Protein AF-A0AAN4HKE3-F1 (afdb_monomer_lite)

Sequence (184 aa):
MLFWMIWMIVWGIVLCLSIAYACTDNDYLLDGMEYFIMVLSVGAIVLGILPYQSASLENEREMVIAGKLDVNKENVNFKHYQSNVYVSTKDNDYMYEFKSDSSAIIKWEKIDRKKEGSNKVNEPSMKNEEKVREMVANKLNLQKDEVVVTKDKENLYTAITSSGKYVVETEENSISIKAMVKQG

Foldseek 3Di:
DVLVVVLVVLVVVLVVLVVVLVPDPDVVVNVVSVVVSVVSVVVSVVSPPVVVLVVVQQVLLLVVVCVVVVHDSVQWDWDDDQQWIWIDHPPWIKIFGHDHSHSHTPDMDTDDPPPDDDDPPPDPPPVLQLLLLVVVCVVVVHDSVQWDWDAPDVQWIWIQGPVAIWIFGADDVGSDTPDIDGDD

Radius of gyration: 23.96 Å; chains: 1; bounding box: 50×38×74 Å

Structure (mmCIF, N/CA/C/O backbone):
data_AF-A0AAN4HKE3-F1
#
_entry.id   AF-A0AAN4HKE3-F1
#
loop_
_atom_site.group_PDB
_atom_site.id
_atom_site.type_symbol
_atom_site.label_atom_id
_atom_site.label_alt_id
_atom_site.label_comp_id
_atom_site.label_asym_id
_atom_site.label_entity_id
_atom_site.label_seq_id
_atom_site.pdbx_PDB_ins_code
_atom_site.Cartn_x
_atom_site.Cartn_y
_atom_site.Cartn_z
_atom_site.occupancy
_atom_site.B_iso_or_equiv
_atom_site.auth_seq_id
_atom_site.auth_comp_id
_atom_site.auth_asym_id
_atom_site.auth_atom_id
_atom_site.pdbx_PDB_model_num
ATOM 1 N N . MET A 1 1 ? 2.516 12.728 -6.680 1.00 65.12 1 MET A N 1
ATOM 2 C CA . MET A 1 1 ? 2.863 13.447 -7.933 1.00 65.12 1 MET A CA 1
ATOM 3 C C . MET A 1 1 ? 4.307 13.231 -8.375 1.00 65.12 1 MET A C 1
ATOM 5 O O . MET A 1 1 ? 4.495 12.859 -9.522 1.00 65.12 1 MET A O 1
ATOM 9 N N . LEU A 1 2 ? 5.309 13.425 -7.506 1.00 74.94 2 LEU A N 1
ATOM 10 C CA . LEU A 1 2 ? 6.732 13.335 -7.878 1.00 74.94 2 LEU A CA 1
ATOM 11 C C . LEU A 1 2 ? 7.112 11.998 -8.546 1.00 74.94 2 LEU A C 1
ATOM 13 O O . LEU A 1 2 ? 7.762 12.002 -9.584 1.00 74.94 2 LEU A O 1
ATOM 17 N N . PHE A 1 3 ? 6.635 10.876 -7.997 1.00 76.19 3 PHE A N 1
ATOM 18 C CA . PHE A 1 3 ? 6.853 9.543 -8.568 1.00 76.19 3 PHE A CA 1
ATOM 19 C C . PHE A 1 3 ? 6.365 9.436 -10.023 1.00 76.19 3 PHE A C 1
ATOM 21 O O . PHE A 1 3 ? 7.138 9.093 -10.909 1.00 76.19 3 PHE A O 1
ATOM 28 N N . TRP A 1 4 ? 5.109 9.815 -10.281 1.00 76.56 4 TRP A N 1
ATOM 29 C CA . TRP A 1 4 ? 4.508 9.782 -11.619 1.00 76.56 4 TRP A CA 1
ATOM 30 C C . TRP A 1 4 ? 5.228 10.690 -12.620 1.00 76.56 4 TRP A C 1
ATOM 32 O O . TRP A 1 4 ? 5.354 10.347 -13.790 1.00 76.56 4 TRP A O 1
ATOM 42 N N . MET A 1 5 ? 5.746 11.829 -12.163 1.00 80.12 5 MET A N 1
ATOM 43 C CA . MET A 1 5 ? 6.532 12.730 -13.003 1.00 80.12 5 MET A CA 1
ATOM 44 C C . MET A 1 5 ? 7.880 12.108 -13.397 1.00 80.12 5 MET A C 1
ATOM 46 O O . MET A 1 5 ? 8.235 12.116 -14.572 1.00 80.12 5 MET A O 1
ATOM 50 N N . ILE A 1 6 ? 8.602 11.518 -12.438 1.00 80.56 6 ILE A N 1
ATOM 51 C CA . ILE A 1 6 ? 9.870 10.811 -12.690 1.00 80.56 6 ILE A CA 1
ATOM 52 C C . ILE A 1 6 ? 9.638 9.609 -13.613 1.00 80.56 6 ILE A C 1
ATOM 54 O O . ILE A 1 6 ? 10.390 9.396 -14.559 1.00 80.56 6 ILE A O 1
ATOM 58 N N . TRP A 1 7 ? 8.557 8.867 -13.387 1.00 81.00 7 TRP A N 1
ATOM 59 C CA . TRP A 1 7 ? 8.147 7.734 -14.207 1.00 81.00 7 TRP A CA 1
ATOM 60 C C . TRP A 1 7 ? 7.939 8.104 -15.681 1.00 81.00 7 TRP A C 1
ATOM 62 O O . TRP A 1 7 ? 8.475 7.447 -16.573 1.00 81.00 7 TRP A O 1
ATOM 72 N N . MET A 1 8 ? 7.214 9.194 -15.946 1.00 83.12 8 MET A N 1
ATOM 73 C CA . MET A 1 8 ? 6.985 9.689 -17.308 1.00 83.12 8 MET A CA 1
ATOM 74 C C . MET A 1 8 ? 8.288 10.125 -17.993 1.00 83.12 8 MET A C 1
ATOM 76 O O . MET A 1 8 ? 8.457 9.891 -19.187 1.00 83.12 8 MET A O 1
ATOM 80 N N . ILE A 1 9 ? 9.230 10.709 -17.243 1.00 85.56 9 ILE A N 1
ATOM 81 C CA . ILE A 1 9 ? 10.558 11.077 -17.758 1.00 85.56 9 ILE A CA 1
ATOM 82 C C . ILE A 1 9 ? 11.342 9.828 -18.183 1.00 85.56 9 ILE A C 1
ATOM 84 O O . ILE A 1 9 ? 11.921 9.816 -19.267 1.00 85.56 9 ILE A O 1
ATOM 88 N N . VAL A 1 10 ? 11.325 8.764 -17.373 1.00 84.31 10 VAL A N 1
ATOM 89 C CA . VAL A 1 10 ? 11.997 7.493 -17.699 1.00 84.31 10 VAL A CA 1
ATOM 90 C C . VAL A 1 10 ? 11.434 6.888 -18.987 1.00 84.31 10 VAL A C 1
ATOM 92 O O . VAL A 1 10 ? 12.207 6.541 -19.879 1.00 84.31 10 VAL A O 1
ATOM 95 N N . TRP A 1 11 ? 10.107 6.837 -19.145 1.00 83.56 11 TRP A N 1
ATOM 96 C CA . TRP A 1 11 ? 9.488 6.362 -20.391 1.00 83.56 11 TRP A CA 1
ATOM 97 C C . TRP A 1 11 ? 9.798 7.251 -21.595 1.00 83.56 11 TRP A C 1
ATOM 99 O O . TRP A 1 11 ? 10.004 6.736 -22.693 1.00 83.56 11 TRP A O 1
ATOM 109 N N . GLY A 1 12 ? 9.898 8.568 -21.397 1.00 85.56 12 GLY A N 1
ATOM 110 C CA . GLY A 1 12 ? 10.343 9.495 -22.436 1.00 85.56 12 GLY A CA 1
ATOM 111 C C . GLY A 1 12 ? 11.759 9.184 -22.933 1.00 85.56 12 GLY A C 1
ATOM 112 O O . GLY A 1 12 ? 11.997 9.171 -24.138 1.00 85.56 12 GLY A O 1
ATOM 113 N N . ILE A 1 13 ? 12.685 8.858 -22.026 1.00 84.94 13 ILE A N 1
ATOM 114 C CA . ILE A 1 13 ? 14.060 8.470 -22.376 1.00 84.94 13 ILE A CA 1
ATOM 115 C C . ILE A 1 13 ? 14.074 7.145 -23.149 1.00 84.94 13 ILE A C 1
ATOM 117 O O . ILE A 1 13 ? 14.724 7.060 -24.189 1.00 84.94 13 ILE A O 1
ATOM 121 N N . VAL A 1 14 ? 13.330 6.134 -22.685 1.00 84.00 14 VAL A N 1
ATOM 122 C CA . VAL A 1 14 ? 13.214 4.833 -23.372 1.00 84.00 14 VAL A CA 1
ATOM 123 C C . VAL A 1 14 ? 12.679 5.011 -24.795 1.00 84.00 14 VAL A C 1
ATOM 125 O O . VAL A 1 14 ? 13.218 4.424 -25.734 1.00 84.00 14 VAL A O 1
ATOM 128 N N . LEU A 1 15 ? 11.668 5.862 -24.979 1.00 83.50 15 LEU A N 1
ATOM 129 C CA . LEU A 1 15 ? 11.083 6.143 -26.288 1.00 83.50 15 LEU A CA 1
ATOM 130 C C . LEU A 1 15 ? 12.077 6.857 -27.216 1.00 83.50 15 LEU A C 1
ATOM 132 O O . LEU A 1 15 ? 12.233 6.448 -28.365 1.00 83.50 15 LEU A O 1
ATOM 136 N N . CYS A 1 16 ? 12.811 7.856 -26.718 1.00 82.50 16 CYS A N 1
ATOM 137 C CA . CYS A 1 16 ? 13.858 8.533 -27.490 1.00 82.50 16 CYS A CA 1
ATOM 138 C C . CYS A 1 16 ? 14.980 7.575 -27.919 1.00 82.50 16 CYS A C 1
ATOM 140 O O . CYS A 1 16 ? 15.408 7.615 -29.072 1.00 82.50 16 CYS A O 1
ATOM 142 N N . LEU A 1 17 ? 15.431 6.694 -27.022 1.00 81.81 17 LEU A N 1
ATOM 143 C CA . LEU A 1 17 ? 16.447 5.682 -27.330 1.00 81.81 17 LEU A CA 1
ATOM 144 C C . LEU A 1 17 ? 15.943 4.652 -28.347 1.00 81.81 17 LEU A C 1
ATOM 146 O O . LEU A 1 17 ? 16.698 4.249 -29.226 1.00 81.81 17 LEU A O 1
ATOM 150 N N . SER A 1 18 ? 14.666 4.275 -28.270 1.00 79.81 18 SER A N 1
ATOM 151 C CA . SER A 1 18 ? 14.046 3.336 -29.215 1.00 79.81 18 SER A CA 1
ATOM 152 C C . SER A 1 18 ? 13.919 3.934 -30.619 1.00 79.81 18 SER A C 1
ATOM 154 O O . SER A 1 18 ? 14.192 3.255 -31.604 1.00 79.81 18 SER A O 1
ATOM 156 N N . ILE A 1 19 ? 13.562 5.220 -30.725 1.00 81.69 19 ILE A N 1
ATOM 157 C CA . ILE A 1 19 ? 13.544 5.940 -32.009 1.00 81.69 19 ILE A CA 1
ATOM 158 C C . ILE A 1 19 ? 14.963 6.078 -32.564 1.00 81.69 19 ILE A C 1
ATOM 160 O O . ILE A 1 19 ? 15.177 5.853 -33.751 1.00 81.69 19 ILE A O 1
ATOM 164 N N . ALA A 1 20 ? 15.940 6.417 -31.717 1.00 78.00 20 ALA A N 1
ATOM 165 C CA . ALA A 1 20 ? 17.336 6.501 -32.132 1.00 78.00 20 ALA A CA 1
ATOM 166 C C . ALA A 1 20 ? 17.842 5.152 -32.668 1.00 78.00 20 ALA A C 1
ATOM 168 O O . ALA A 1 20 ? 18.446 5.120 -33.736 1.00 78.00 20 ALA A O 1
ATOM 169 N N . TYR A 1 21 ? 17.529 4.045 -31.987 1.00 75.88 21 TYR A N 1
ATOM 170 C CA . TYR A 1 21 ? 17.816 2.688 -32.459 1.00 75.88 21 TYR A CA 1
ATOM 171 C C . TYR A 1 21 ? 17.185 2.414 -33.833 1.00 75.88 21 TYR A C 1
ATOM 173 O O . TYR A 1 21 ? 17.887 2.005 -34.749 1.00 75.88 21 TYR A O 1
ATOM 181 N N . ALA A 1 22 ? 15.896 2.725 -34.015 1.00 75.81 22 ALA A N 1
ATOM 182 C CA . ALA A 1 22 ? 15.185 2.495 -35.277 1.00 75.81 22 ALA A CA 1
ATOM 183 C C . ALA A 1 22 ? 15.702 3.336 -36.463 1.00 75.81 22 ALA A C 1
ATOM 185 O O . ALA A 1 22 ? 15.492 2.960 -37.612 1.00 75.81 22 ALA A O 1
ATOM 186 N N . CYS A 1 23 ? 16.351 4.474 -36.198 1.00 77.94 23 CYS A N 1
ATOM 187 C CA . CYS A 1 23 ? 16.884 5.381 -37.219 1.00 77.94 23 CYS A CA 1
ATOM 188 C C . CYS A 1 23 ? 18.382 5.181 -37.517 1.00 77.94 23 CYS A C 1
ATOM 190 O O . CYS A 1 23 ? 18.935 5.931 -38.322 1.00 77.94 23 CYS A O 1
ATOM 192 N N . THR A 1 24 ? 19.064 4.244 -36.849 1.00 76.12 24 THR A N 1
ATOM 193 C CA . THR A 1 24 ? 20.513 4.046 -37.005 1.00 76.12 24 THR A CA 1
ATOM 194 C C . THR A 1 24 ? 20.794 2.852 -37.922 1.00 76.12 24 THR A C 1
ATOM 196 O O . THR A 1 24 ? 20.437 1.737 -37.579 1.00 76.12 24 THR A O 1
ATOM 199 N N . ASP A 1 25 ? 21.499 3.062 -39.039 1.00 66.44 25 ASP A N 1
ATOM 200 C CA . ASP A 1 25 ? 21.921 2.006 -39.995 1.00 66.44 25 ASP A CA 1
ATOM 201 C C . ASP A 1 25 ? 23.305 1.396 -39.659 1.00 66.44 25 ASP A C 1
ATOM 203 O O . ASP A 1 25 ? 24.024 0.909 -40.529 1.00 66.44 25 ASP A O 1
ATOM 207 N N . ASN A 1 26 ? 23.756 1.503 -38.406 1.00 64.38 26 ASN A N 1
ATOM 208 C CA . ASN A 1 26 ? 25.145 1.223 -38.030 1.00 64.38 26 ASN A CA 1
ATOM 209 C C . ASN A 1 26 ? 25.240 -0.006 -37.114 1.00 64.38 26 ASN A C 1
ATOM 211 O O . ASN A 1 26 ? 25.111 0.111 -35.892 1.00 64.38 26 ASN A O 1
ATOM 215 N N . ASP A 1 27 ? 25.501 -1.170 -37.713 1.00 64.62 27 ASP A N 1
ATOM 216 C CA . ASP A 1 27 ? 25.433 -2.503 -37.085 1.00 64.62 27 ASP A CA 1
ATOM 217 C C . ASP A 1 27 ? 26.217 -2.636 -35.763 1.00 64.62 27 ASP A C 1
ATOM 219 O O . ASP A 1 27 ? 25.785 -3.329 -34.845 1.00 64.62 27 ASP A O 1
ATOM 223 N N . TYR A 1 28 ? 27.337 -1.922 -35.602 1.00 59.09 28 TYR A N 1
ATOM 224 C CA . TYR A 1 28 ? 28.165 -1.986 -34.386 1.00 59.09 28 TYR A CA 1
ATOM 225 C C . TYR A 1 28 ? 27.544 -1.318 -33.147 1.00 59.09 28 TYR A C 1
ATOM 227 O O . TYR A 1 28 ? 27.924 -1.647 -32.024 1.00 59.09 28 TYR A O 1
ATOM 235 N N . LEU A 1 29 ? 26.626 -0.362 -33.324 1.00 60.28 29 LEU A N 1
ATOM 236 C CA . LEU A 1 29 ? 25.923 0.303 -32.216 1.00 60.28 29 LEU A CA 1
ATOM 237 C C . LEU A 1 29 ? 24.616 -0.413 -31.847 1.00 60.28 29 LEU A C 1
ATOM 239 O O . LEU A 1 29 ? 24.167 -0.300 -30.703 1.00 60.28 29 LEU A O 1
ATOM 243 N N . LEU A 1 30 ? 24.030 -1.165 -32.785 1.00 62.19 30 LEU A N 1
ATOM 244 C CA . LEU A 1 30 ? 22.763 -1.872 -32.589 1.00 62.19 30 LEU A CA 1
ATOM 245 C C . LEU A 1 30 ? 22.862 -2.968 -31.523 1.00 62.19 30 LEU A C 1
ATOM 247 O O . LEU A 1 30 ? 21.997 -3.042 -30.649 1.00 62.19 30 LEU A O 1
ATOM 251 N N . ASP A 1 31 ? 23.941 -3.752 -31.545 1.00 65.38 31 ASP A N 1
ATOM 252 C CA . ASP A 1 31 ? 24.061 -4.961 -30.720 1.00 65.38 31 ASP A CA 1
ATOM 253 C C . ASP A 1 31 ? 24.097 -4.661 -29.211 1.00 65.38 31 ASP A C 1
ATOM 255 O O . ASP A 1 31 ? 23.660 -5.472 -28.407 1.00 65.38 31 ASP A O 1
ATOM 259 N N . GLY A 1 32 ? 24.585 -3.487 -28.793 1.00 68.00 32 GLY A N 1
ATOM 260 C CA . GLY A 1 32 ? 24.610 -3.081 -27.380 1.00 68.00 32 GLY A CA 1
ATOM 261 C C . GLY A 1 32 ? 23.385 -2.275 -26.937 1.00 68.00 32 GLY A C 1
ATOM 262 O O . GLY A 1 32 ? 22.956 -2.366 -25.782 1.00 68.00 32 GLY A O 1
ATOM 263 N N . MET A 1 33 ? 22.810 -1.479 -27.844 1.00 72.56 33 MET A N 1
ATOM 264 C CA . MET A 1 33 ? 21.667 -0.616 -27.537 1.00 72.56 33 MET A CA 1
ATOM 265 C C . MET A 1 33 ? 20.373 -1.402 -27.329 1.00 72.56 33 MET A C 1
ATOM 267 O O . MET A 1 33 ? 19.576 -1.014 -26.476 1.00 72.56 33 MET A O 1
ATOM 271 N N . GLU A 1 34 ? 20.173 -2.511 -28.042 1.00 73.38 34 GLU A N 1
ATOM 272 C CA . GLU A 1 34 ? 18.970 -3.339 -27.904 1.00 73.38 34 GLU A CA 1
ATOM 273 C C . GLU A 1 34 ? 18.834 -3.919 -26.487 1.00 73.38 34 GLU A C 1
ATOM 275 O O . GLU A 1 34 ? 17.807 -3.730 -25.828 1.00 73.38 34 GLU A O 1
ATOM 280 N N . TYR A 1 35 ? 19.899 -4.535 -25.960 1.00 73.31 35 TYR A N 1
ATOM 281 C CA . TYR A 1 35 ? 19.905 -5.053 -24.588 1.00 73.31 35 TYR A CA 1
ATOM 282 C C . TYR A 1 35 ? 19.747 -3.938 -23.552 1.00 73.31 35 TYR A C 1
ATOM 284 O O . TYR A 1 35 ? 19.063 -4.123 -22.545 1.00 73.31 35 TYR A O 1
ATOM 292 N N . PHE A 1 36 ? 20.331 -2.763 -23.795 1.00 79.44 36 PHE A N 1
ATOM 293 C CA . PHE A 1 36 ? 20.196 -1.620 -22.895 1.00 79.44 36 PHE A CA 1
ATOM 294 C C . PHE A 1 36 ? 18.750 -1.102 -22.828 1.00 79.44 36 PHE A C 1
ATOM 296 O O . PHE A 1 36 ? 18.220 -0.896 -21.734 1.00 79.44 36 PHE A O 1
ATOM 303 N N . ILE A 1 37 ? 18.079 -0.954 -23.975 1.00 80.19 37 ILE A N 1
ATOM 304 C CA . ILE A 1 37 ? 16.666 -0.551 -24.051 1.00 80.19 37 ILE A CA 1
ATOM 305 C C . ILE A 1 37 ? 15.770 -1.607 -23.395 1.00 80.19 37 ILE A C 1
ATOM 307 O O . ILE A 1 37 ? 14.857 -1.258 -22.642 1.00 80.19 37 ILE A O 1
ATOM 311 N N . MET A 1 38 ? 16.049 -2.893 -23.620 1.00 78.19 38 MET A N 1
ATOM 312 C CA . MET A 1 38 ? 15.309 -3.999 -23.012 1.00 78.19 38 MET A CA 1
ATOM 313 C C . MET A 1 38 ? 15.410 -3.976 -21.480 1.00 78.19 38 MET A C 1
ATOM 315 O O . MET A 1 38 ? 14.387 -4.010 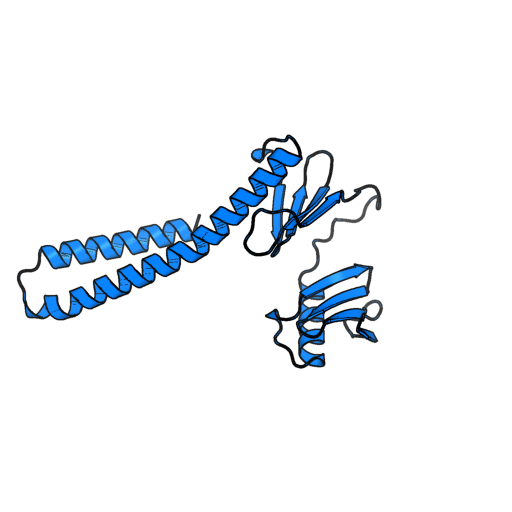-20.795 1.00 78.19 38 MET A O 1
ATOM 319 N N . VAL A 1 39 ? 16.623 -3.848 -20.932 1.00 82.12 39 VAL A N 1
ATOM 320 C CA . VAL A 1 39 ? 16.856 -3.780 -19.480 1.00 82.12 39 VAL A CA 1
ATOM 321 C C . VAL A 1 39 ? 16.189 -2.547 -18.869 1.00 82.12 39 VAL A C 1
ATOM 323 O O . VAL A 1 39 ? 15.533 -2.663 -17.832 1.00 82.12 39 VAL A O 1
ATOM 326 N N . LEU A 1 40 ? 16.288 -1.383 -19.517 1.00 82.00 40 LEU A N 1
ATOM 327 C CA . LEU A 1 40 ? 15.605 -0.168 -19.065 1.00 82.00 40 LEU A CA 1
ATOM 328 C C . LEU A 1 40 ? 14.081 -0.317 -19.075 1.00 82.00 40 LEU A C 1
ATOM 330 O O . LEU A 1 40 ? 13.421 0.149 -18.150 1.00 82.00 40 LEU A O 1
ATOM 334 N N . SER A 1 41 ? 13.524 -0.988 -20.082 1.00 80.56 41 SER A N 1
ATOM 335 C CA . SER A 1 41 ? 12.080 -1.202 -20.201 1.00 80.56 41 SER A CA 1
ATOM 336 C C . SER A 1 41 ? 11.556 -2.128 -19.104 1.00 80.56 41 SER A C 1
ATOM 338 O O . SER A 1 41 ? 10.576 -1.802 -18.439 1.00 80.56 41 SER A O 1
ATOM 340 N N . VAL A 1 42 ? 12.233 -3.253 -18.853 1.00 81.44 42 VAL A N 1
ATOM 341 C CA . VAL A 1 42 ? 11.871 -4.181 -17.767 1.00 81.44 42 VAL A CA 1
ATOM 342 C C . VAL A 1 42 ? 12.030 -3.507 -16.403 1.00 81.44 42 VAL A C 1
ATOM 344 O O . VAL A 1 42 ? 11.131 -3.588 -15.565 1.00 81.44 42 VAL A O 1
ATOM 347 N N . GLY A 1 43 ? 13.145 -2.802 -16.193 1.00 78.62 43 GLY A N 1
ATOM 348 C CA . GLY A 1 43 ? 13.419 -2.067 -14.961 1.00 78.62 43 GLY A CA 1
ATOM 349 C C . GLY A 1 43 ? 12.384 -0.980 -14.691 1.00 78.62 43 GLY A C 1
ATOM 350 O O . GLY A 1 43 ? 11.898 -0.882 -13.566 1.00 78.62 43 GLY A O 1
ATOM 351 N N . ALA A 1 44 ? 11.986 -0.227 -15.723 1.00 77.94 44 ALA A N 1
ATOM 352 C CA . ALA A 1 44 ? 10.855 0.679 -15.638 1.00 77.94 44 ALA A CA 1
ATOM 353 C C . ALA A 1 44 ? 9.629 -0.122 -15.198 1.00 77.94 44 ALA A C 1
ATOM 355 O O . ALA A 1 44 ? 9.206 0.049 -14.065 1.00 77.94 44 ALA A O 1
ATOM 356 N N . ILE A 1 45 ? 9.110 -1.058 -15.997 1.00 78.56 45 ILE A N 1
ATOM 357 C CA . ILE A 1 45 ? 7.875 -1.814 -15.700 1.00 78.56 45 ILE A CA 1
ATOM 358 C C . ILE A 1 45 ? 7.784 -2.272 -14.230 1.00 78.56 45 ILE A C 1
ATOM 360 O O . ILE A 1 45 ? 6.784 -1.986 -13.570 1.00 78.56 45 ILE A O 1
ATOM 364 N N . VAL A 1 46 ? 8.835 -2.890 -13.682 1.00 75.62 46 VAL A N 1
ATOM 365 C CA . VAL A 1 46 ? 8.872 -3.338 -12.276 1.00 75.62 46 VAL A CA 1
ATOM 366 C C . VAL A 1 46 ? 8.747 -2.172 -11.287 1.00 75.62 46 VAL A C 1
ATOM 368 O O . VAL A 1 46 ? 7.943 -2.238 -10.354 1.00 75.62 46 VAL A O 1
ATOM 371 N N . LEU A 1 47 ? 9.499 -1.090 -11.503 1.00 74.69 47 LEU A N 1
ATOM 372 C CA . LEU A 1 47 ? 9.445 0.117 -10.675 1.00 74.69 47 LEU A CA 1
ATOM 373 C C . LEU A 1 47 ? 8.089 0.829 -10.742 1.00 74.69 47 LEU A C 1
ATOM 375 O O . LEU A 1 47 ? 7.755 1.555 -9.812 1.00 74.69 47 LEU A O 1
ATOM 379 N N . GLY A 1 48 ? 7.308 0.635 -11.805 1.00 69.88 48 GLY A N 1
ATOM 380 C CA . GLY A 1 48 ? 5.963 1.199 -11.942 1.00 69.88 48 GLY A CA 1
ATOM 381 C C . GLY A 1 48 ? 4.885 0.364 -11.272 1.00 69.88 48 GLY A C 1
ATOM 382 O O . GLY A 1 48 ? 3.994 0.915 -10.629 1.00 69.88 48 GLY A O 1
ATOM 383 N N . ILE A 1 49 ? 4.965 -0.962 -11.409 1.00 73.12 49 ILE A N 1
ATOM 384 C CA . ILE A 1 49 ? 3.922 -1.883 -10.938 1.00 73.12 49 ILE A CA 1
ATOM 385 C C . ILE A 1 49 ? 3.793 -1.848 -9.413 1.00 73.12 49 ILE A C 1
ATOM 387 O O . ILE A 1 49 ? 2.677 -1.754 -8.908 1.00 73.12 49 ILE A O 1
ATOM 391 N N . LEU A 1 50 ? 4.906 -1.887 -8.676 1.00 68.50 50 LEU A N 1
ATOM 392 C CA . LEU A 1 50 ? 4.889 -1.940 -7.208 1.00 68.50 50 LEU A CA 1
ATOM 393 C C . LEU A 1 50 ? 4.195 -0.721 -6.555 1.00 68.50 50 LEU A C 1
ATOM 395 O O . LEU A 1 50 ? 3.234 -0.914 -5.809 1.00 68.50 50 LEU A O 1
ATOM 399 N N . PRO A 1 51 ? 4.594 0.533 -6.844 1.00 71.75 51 PRO A N 1
ATOM 400 C CA . PRO A 1 51 ? 3.932 1.712 -6.284 1.00 71.75 51 PRO A CA 1
ATOM 401 C C . PRO A 1 51 ? 2.532 1.949 -6.864 1.00 71.75 51 PRO A C 1
ATOM 403 O O . PRO A 1 51 ? 1.695 2.566 -6.207 1.00 71.75 51 PRO A O 1
ATOM 406 N N . TYR A 1 52 ? 2.244 1.462 -8.077 1.00 74.44 52 TYR A N 1
ATOM 407 C CA . TYR A 1 52 ? 0.881 1.485 -8.607 1.00 74.44 52 TYR A CA 1
ATOM 408 C C . TYR A 1 52 ? -0.049 0.578 -7.799 1.00 74.44 52 TYR A C 1
ATOM 410 O O . TYR A 1 52 ? -1.135 1.010 -7.417 1.00 74.44 52 TYR A O 1
ATOM 418 N N . GLN A 1 53 ? 0.384 -0.647 -7.490 1.00 73.12 53 GLN A N 1
ATOM 419 C CA . GLN A 1 53 ? -0.395 -1.581 -6.675 1.00 73.12 53 GLN A CA 1
ATOM 420 C C . GLN A 1 53 ? -0.660 -1.021 -5.274 1.00 73.12 53 GLN A C 1
ATOM 422 O O . GLN A 1 53 ? -1.797 -1.082 -4.807 1.00 73.12 53 GLN A O 1
ATOM 427 N N . SER A 1 54 ? 0.340 -0.404 -4.634 1.00 75.00 54 SER A N 1
ATOM 428 C CA . SER A 1 54 ? 0.154 0.209 -3.312 1.00 75.00 54 SER A CA 1
ATOM 429 C C . SER A 1 54 ? -0.810 1.400 -3.352 1.00 75.00 54 SER A C 1
ATOM 431 O O . SER A 1 54 ? -1.728 1.470 -2.540 1.00 75.00 54 SER A O 1
ATOM 433 N N . ALA A 1 55 ? -0.662 2.304 -4.327 1.00 78.88 55 ALA A N 1
ATOM 434 C CA . ALA A 1 55 ? -1.543 3.465 -4.481 1.00 78.88 55 ALA A CA 1
ATOM 435 C C . ALA A 1 55 ? -2.983 3.067 -4.850 1.00 78.88 55 ALA A C 1
ATOM 437 O O . ALA A 1 55 ? -3.942 3.685 -4.385 1.00 78.88 55 ALA A O 1
ATOM 438 N N . SER A 1 56 ? -3.147 2.023 -5.670 1.00 83.06 56 SER A N 1
ATOM 439 C CA . SER A 1 56 ? -4.461 1.464 -5.996 1.00 83.06 56 SER A CA 1
ATOM 440 C C . SER A 1 56 ? -5.146 0.931 -4.741 1.00 83.06 56 SER A C 1
ATOM 442 O O . SER A 1 56 ? -6.310 1.242 -4.498 1.00 83.06 56 SER A O 1
ATOM 444 N N . LEU A 1 57 ? -4.409 0.194 -3.906 1.00 84.69 57 LEU A N 1
ATOM 445 C CA . LEU A 1 57 ? -4.937 -0.371 -2.671 1.00 84.69 57 LEU A CA 1
ATOM 446 C C . LEU A 1 57 ? -5.325 0.708 -1.649 1.00 84.69 57 LEU A C 1
ATOM 448 O O . LEU A 1 57 ? -6.388 0.613 -1.036 1.00 84.69 57 LEU A O 1
ATOM 452 N N . GLU A 1 58 ? -4.500 1.743 -1.471 1.00 87.69 58 GLU A N 1
ATOM 453 C CA . GLU A 1 58 ? -4.835 2.892 -0.616 1.00 87.69 58 GLU A CA 1
ATOM 454 C C . GLU A 1 58 ? -6.139 3.551 -1.075 1.00 87.69 58 GLU A C 1
ATOM 456 O O . GLU A 1 58 ? -7.052 3.752 -0.273 1.00 87.69 58 GLU A O 1
ATOM 461 N N . ASN A 1 59 ? -6.275 3.802 -2.379 1.00 87.06 59 ASN A N 1
ATOM 462 C CA . ASN A 1 59 ? -7.478 4.396 -2.951 1.00 87.06 59 ASN A CA 1
ATOM 463 C C . ASN A 1 59 ? -8.723 3.510 -2.764 1.00 87.06 59 ASN A C 1
ATOM 465 O O . ASN A 1 59 ? -9.793 4.016 -2.420 1.00 87.06 59 ASN A O 1
ATOM 469 N N . GLU A 1 60 ? -8.599 2.193 -2.950 1.00 87.62 60 GLU A N 1
ATOM 470 C CA . GLU A 1 60 ? -9.684 1.240 -2.686 1.00 87.62 60 GLU A CA 1
ATOM 471 C C . GLU A 1 60 ? -10.126 1.270 -1.220 1.00 87.62 60 GLU A C 1
ATOM 473 O O . GLU A 1 60 ? -11.324 1.334 -0.938 1.00 87.62 60 GLU A O 1
ATOM 478 N N . ARG A 1 61 ? -9.178 1.276 -0.276 1.00 88.12 61 ARG A N 1
ATOM 479 C CA . ARG A 1 61 ? -9.474 1.358 1.163 1.00 88.12 61 ARG A CA 1
ATOM 480 C C . ARG A 1 61 ? -10.216 2.644 1.514 1.00 88.12 61 ARG A C 1
ATOM 482 O O . ARG A 1 61 ? -11.204 2.595 2.245 1.00 88.12 61 ARG A O 1
ATOM 489 N N . GLU A 1 62 ? -9.794 3.779 0.962 1.00 90.62 62 GLU A N 1
ATOM 490 C CA . GLU A 1 62 ? -10.472 5.066 1.157 1.00 90.62 62 GLU A CA 1
ATOM 491 C C . GLU A 1 62 ? -11.911 5.046 0.626 1.00 90.62 62 GLU A C 1
ATOM 493 O O . GLU A 1 62 ? -12.817 5.537 1.301 1.00 90.62 62 GLU A O 1
ATOM 498 N N . MET A 1 63 ? -12.147 4.437 -0.543 1.00 87.81 63 MET A N 1
ATOM 499 C CA . MET A 1 63 ? -13.499 4.278 -1.093 1.00 87.81 63 MET A CA 1
ATOM 500 C C . MET A 1 63 ? -14.385 3.397 -0.208 1.00 87.81 63 MET A C 1
ATOM 502 O O . MET A 1 63 ? -15.536 3.749 0.044 1.00 87.81 63 MET A O 1
ATOM 506 N N . VAL A 1 64 ? -13.858 2.277 0.298 1.00 88.50 64 VAL A N 1
ATOM 507 C CA . VAL A 1 64 ? -14.597 1.383 1.205 1.00 88.50 64 VAL A CA 1
ATOM 508 C C . VAL A 1 64 ? -14.996 2.114 2.489 1.00 88.50 64 VAL A C 1
ATOM 510 O O . VAL A 1 64 ? -16.125 1.970 2.960 1.00 88.50 64 VAL A O 1
ATOM 513 N N . ILE A 1 65 ? -14.100 2.927 3.050 1.00 88.12 65 ILE A N 1
ATOM 514 C CA . ILE A 1 65 ? -14.379 3.721 4.253 1.00 88.12 65 ILE A CA 1
ATOM 515 C C . ILE A 1 65 ? -15.433 4.788 3.969 1.00 88.12 65 ILE A C 1
ATOM 517 O O . ILE A 1 65 ? -16.402 4.889 4.719 1.00 88.12 65 ILE A O 1
ATOM 521 N N . ALA A 1 66 ? -15.257 5.568 2.900 1.00 87.25 66 ALA A N 1
ATOM 522 C CA . ALA A 1 66 ? -16.194 6.617 2.511 1.00 87.25 66 ALA A CA 1
ATOM 523 C C . ALA A 1 66 ? -17.600 6.047 2.270 1.00 87.25 66 ALA A C 1
ATOM 525 O O . ALA A 1 66 ? -18.575 6.582 2.794 1.00 87.25 66 ALA A O 1
ATOM 526 N N . GLY A 1 67 ? -17.693 4.902 1.584 1.00 85.69 67 GLY A N 1
ATOM 527 C CA . GLY A 1 67 ? -18.950 4.182 1.381 1.00 85.69 67 GLY A CA 1
ATOM 528 C C . GLY A 1 67 ? -19.568 3.670 2.683 1.00 85.69 67 GLY A C 1
ATOM 529 O O . GLY A 1 67 ? -20.780 3.727 2.857 1.00 85.69 67 GLY A O 1
ATOM 530 N N . LYS A 1 68 ? -18.751 3.214 3.639 1.00 85.56 68 LYS A N 1
ATOM 531 C CA . LYS A 1 68 ? -19.235 2.744 4.946 1.00 85.56 68 LYS A CA 1
ATOM 532 C C . LYS A 1 68 ? -19.697 3.875 5.866 1.00 85.56 68 LYS A C 1
ATOM 534 O O . LYS A 1 68 ? -20.563 3.651 6.707 1.00 85.56 68 LYS A O 1
ATOM 539 N N . LEU A 1 69 ? -19.102 5.056 5.737 1.00 84.94 69 LEU A N 1
ATOM 540 C CA . LEU A 1 69 ? -19.469 6.255 6.489 1.00 84.94 69 LEU A CA 1
ATOM 541 C C . LEU A 1 69 ? -20.574 7.077 5.807 1.00 84.94 69 LEU A C 1
ATOM 543 O O . LEU A 1 69 ? -21.053 8.024 6.421 1.00 84.94 69 LEU A O 1
ATOM 547 N N . ASP A 1 70 ? -20.972 6.714 4.583 1.00 86.06 70 ASP A N 1
ATOM 548 C CA . ASP A 1 70 ? -21.920 7.456 3.738 1.00 86.06 70 ASP A CA 1
ATOM 549 C C . ASP A 1 70 ? -21.537 8.939 3.577 1.00 86.06 70 ASP A C 1
ATOM 551 O O . ASP A 1 70 ? -22.333 9.865 3.733 1.00 86.06 70 ASP A O 1
ATOM 555 N N . VAL A 1 71 ? -20.252 9.179 3.312 1.00 83.56 71 VAL A N 1
ATOM 556 C CA . VAL A 1 71 ? -19.683 10.520 3.134 1.00 83.56 71 VAL A CA 1
ATOM 557 C C . VAL A 1 71 ? -18.895 10.596 1.839 1.00 83.56 71 VAL A C 1
ATOM 559 O O . VAL A 1 71 ? -18.306 9.619 1.379 1.00 83.56 71 VAL A O 1
ATOM 562 N N . ASN A 1 72 ? -18.822 11.795 1.260 1.00 83.25 72 ASN A N 1
ATOM 563 C CA . ASN A 1 72 ? -17.917 12.030 0.144 1.00 83.25 72 ASN A CA 1
ATOM 564 C C . ASN A 1 72 ? -16.462 11.924 0.633 1.00 83.25 72 ASN A C 1
ATOM 566 O O . ASN A 1 72 ? -16.075 12.622 1.573 1.00 83.25 72 ASN A O 1
ATOM 570 N N . LYS A 1 73 ? -15.667 11.088 -0.043 1.00 81.69 73 LYS A N 1
ATOM 571 C CA . LYS A 1 73 ? -14.229 10.892 0.177 1.00 81.69 73 LYS A CA 1
ATOM 572 C C . LYS A 1 73 ? -13.461 12.216 0.288 1.00 81.69 73 LYS A C 1
ATOM 574 O O . LYS A 1 73 ? -12.584 12.338 1.132 1.00 81.69 73 LYS A O 1
ATOM 579 N N . GLU A 1 74 ? -13.809 13.223 -0.508 1.00 83.94 74 GLU A N 1
ATOM 580 C CA . GLU A 1 74 ? -13.129 14.529 -0.511 1.00 83.94 74 GLU A CA 1
ATOM 581 C C . GLU A 1 74 ? -13.307 15.316 0.798 1.00 83.94 74 GLU A C 1
ATOM 583 O O . GLU A 1 74 ? -12.499 16.182 1.124 1.00 83.94 74 GLU A O 1
ATOM 588 N N . ASN A 1 75 ? -14.346 15.001 1.576 1.00 79.94 75 ASN A N 1
ATOM 589 C CA . ASN A 1 75 ? -14.634 15.638 2.862 1.00 79.94 75 ASN A CA 1
ATOM 590 C C . ASN A 1 75 ? -13.998 14.905 4.051 1.00 79.94 75 ASN A C 1
ATOM 592 O O . ASN A 1 75 ? -14.286 15.237 5.206 1.00 79.94 75 ASN A O 1
ATOM 596 N N . VAL A 1 76 ? -13.180 13.891 3.780 1.00 81.94 76 VAL A N 1
ATOM 597 C CA . VAL A 1 76 ? -12.600 13.002 4.777 1.00 81.94 76 VAL A CA 1
ATOM 598 C C . VAL A 1 76 ? -11.086 13.061 4.676 1.00 81.94 76 VAL A C 1
ATOM 600 O O . VAL A 1 76 ? -10.512 12.954 3.596 1.00 81.94 76 VAL A O 1
ATOM 603 N N . ASN A 1 77 ? -10.426 13.228 5.818 1.00 87.44 77 ASN A N 1
ATOM 604 C CA . ASN A 1 77 ? -8.973 13.183 5.878 1.00 87.44 77 ASN A CA 1
ATOM 605 C C . ASN A 1 77 ? -8.522 11.757 6.201 1.00 87.44 77 ASN A C 1
ATOM 607 O O . ASN A 1 77 ? -8.801 11.260 7.295 1.00 87.44 77 ASN A O 1
ATOM 611 N N . PHE A 1 78 ? -7.833 11.124 5.255 1.00 85.75 78 PHE A N 1
ATOM 612 C CA . PHE A 1 78 ? -7.286 9.780 5.395 1.00 85.75 78 PHE A CA 1
ATOM 613 C C . PHE A 1 78 ? -5.791 9.848 5.693 1.00 85.75 78 PHE A C 1
ATOM 615 O O . PHE A 1 78 ? -5.029 10.517 4.995 1.00 85.75 78 PHE A O 1
ATOM 622 N N . LYS A 1 79 ? -5.357 9.124 6.723 1.00 85.38 79 LYS A N 1
ATOM 623 C CA . LYS A 1 79 ? -3.941 8.898 7.010 1.00 85.38 79 LYS A CA 1
ATOM 624 C C . LYS A 1 79 ? -3.671 7.404 7.064 1.00 85.38 79 LYS A C 1
ATOM 626 O O . LYS A 1 79 ? -4.154 6.714 7.963 1.00 85.38 79 LYS A O 1
ATOM 631 N N . HIS A 1 80 ? -2.892 6.925 6.101 1.00 80.38 80 HIS A N 1
ATOM 632 C CA . HIS A 1 80 ? -2.488 5.526 6.007 1.00 80.38 80 HIS A CA 1
ATOM 633 C C . HIS A 1 80 ? -1.241 5.288 6.853 1.00 80.38 80 HIS A C 1
ATOM 635 O O . HIS A 1 80 ? -0.229 5.971 6.700 1.00 80.38 80 HIS A O 1
ATOM 641 N N . TYR A 1 81 ? -1.320 4.305 7.742 1.00 78.38 81 TYR A N 1
ATOM 642 C CA . TYR A 1 81 ? -0.200 3.805 8.527 1.00 78.38 81 TYR A CA 1
ATOM 643 C C . TYR A 1 81 ? -0.213 2.280 8.457 1.00 78.38 81 TYR A C 1
ATOM 645 O O . TYR A 1 81 ? -0.980 1.621 9.158 1.00 78.38 81 TYR A O 1
ATOM 653 N N . GLN A 1 82 ? 0.651 1.715 7.611 1.00 80.12 82 GLN A N 1
ATOM 654 C CA . GLN A 1 82 ? 0.723 0.269 7.369 1.00 80.12 82 GLN A CA 1
ATOM 655 C C . GLN A 1 82 ? -0.640 -0.309 6.918 1.00 80.12 82 GLN A C 1
ATOM 657 O O . GLN A 1 82 ? -1.139 0.021 5.843 1.00 80.12 82 GLN A O 1
ATOM 662 N N . SER A 1 83 ? -1.249 -1.185 7.721 1.00 79.06 83 SER A N 1
ATOM 663 C CA . SER A 1 83 ? -2.574 -1.769 7.485 1.00 79.06 83 SER A CA 1
ATOM 664 C C . SER A 1 83 ? -3.727 -0.921 8.029 1.00 79.06 83 SER A C 1
ATOM 666 O O . SER A 1 83 ? -4.888 -1.233 7.759 1.00 79.06 83 SER A O 1
ATOM 668 N N . ASN A 1 84 ? -3.429 0.137 8.783 1.00 82.88 84 ASN A N 1
ATOM 669 C CA . ASN A 1 84 ? -4.422 0.974 9.437 1.00 82.88 84 ASN A CA 1
ATOM 670 C C . ASN A 1 84 ? -4.667 2.256 8.646 1.00 82.88 84 ASN A C 1
ATOM 672 O O . ASN A 1 84 ? -3.742 2.885 8.131 1.00 82.88 84 ASN A O 1
ATOM 676 N N . VAL A 1 85 ? -5.925 2.677 8.608 1.00 85.25 85 VAL A N 1
ATOM 677 C CA . VAL A 1 85 ? -6.343 3.954 8.039 1.00 85.25 85 VAL A CA 1
ATOM 678 C C . VAL A 1 85 ? -7.045 4.747 9.127 1.00 85.25 85 VAL A C 1
ATOM 680 O O . VAL A 1 85 ? -8.091 4.341 9.640 1.00 85.25 85 VAL A O 1
ATOM 683 N N . TYR A 1 86 ? -6.455 5.882 9.486 1.00 86.88 86 TYR A N 1
ATOM 684 C CA . TYR A 1 86 ? -7.062 6.850 10.388 1.00 86.88 86 TYR A CA 1
ATOM 685 C C . TYR A 1 86 ? -7.867 7.838 9.568 1.00 86.88 86 TYR A C 1
ATOM 687 O O . TYR A 1 86 ? -7.404 8.352 8.549 1.00 86.88 86 TYR A O 1
ATOM 695 N N . VAL A 1 87 ? -9.087 8.074 10.016 1.00 88.19 87 VAL A N 1
ATOM 696 C CA . VAL A 1 87 ? -10.119 8.741 9.241 1.00 88.19 87 VAL A CA 1
ATOM 697 C C . VAL A 1 87 ? -10.700 9.832 10.112 1.00 88.19 87 VAL A C 1
ATOM 699 O O . VAL A 1 87 ? -11.360 9.547 11.109 1.00 88.19 87 VAL A O 1
ATOM 702 N N . SER A 1 88 ? -10.469 11.080 9.731 1.00 85.31 88 SER A N 1
ATOM 703 C CA . SER A 1 88 ? -11.048 12.229 10.419 1.00 85.31 88 SER A CA 1
ATOM 704 C C . SER A 1 88 ? -12.150 12.837 9.569 1.00 85.31 88 SER A C 1
ATOM 706 O O . SER A 1 88 ? -11.896 13.339 8.470 1.00 85.31 88 SER A O 1
ATOM 708 N N . THR A 1 89 ? -13.375 12.807 10.089 1.00 83.94 89 THR A N 1
ATOM 709 C CA . THR A 1 89 ? -14.514 13.550 9.543 1.00 83.94 89 THR A CA 1
ATOM 710 C C . THR A 1 89 ? -14.741 14.829 10.354 1.00 83.94 89 THR A C 1
ATOM 712 O O . THR A 1 89 ? 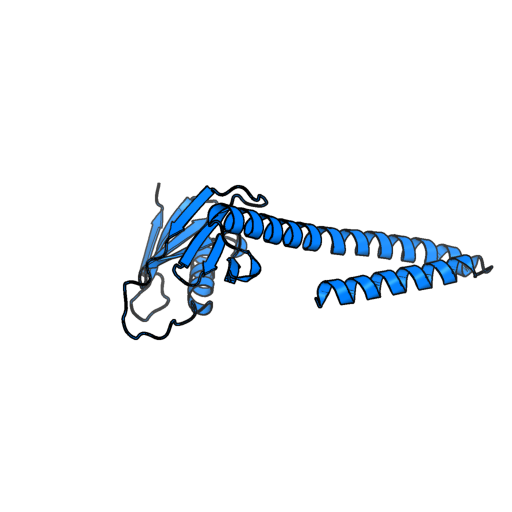-14.049 15.102 11.345 1.00 83.94 89 THR A O 1
ATOM 715 N N . LYS A 1 90 ? -15.715 15.649 9.933 1.00 79.88 90 LYS A N 1
ATOM 716 C CA . LYS A 1 90 ? -16.108 16.855 10.681 1.00 79.88 90 LYS A CA 1
ATOM 717 C C . LYS A 1 90 ? -16.542 16.515 12.108 1.00 79.88 90 LYS A C 1
ATOM 719 O O . LYS A 1 90 ? -16.169 17.219 13.044 1.00 79.88 90 LYS A O 1
ATOM 724 N N . ASP A 1 91 ? -17.260 15.409 12.259 1.00 78.88 91 ASP A N 1
ATOM 725 C CA . ASP A 1 91 ? -17.955 15.079 13.500 1.00 78.88 91 ASP A CA 1
ATOM 726 C C . ASP A 1 91 ? -17.177 14.095 14.371 1.00 78.88 91 ASP A C 1
ATOM 728 O O . ASP A 1 91 ? -17.219 14.188 15.596 1.00 78.88 91 ASP A O 1
ATOM 732 N N . ASN A 1 92 ? -16.466 13.147 13.757 1.00 83.12 92 ASN A N 1
ATOM 733 C CA . ASN A 1 92 ? -15.884 12.010 14.458 1.00 83.12 92 ASN A CA 1
ATOM 734 C C . ASN A 1 92 ? -14.534 11.610 13.856 1.00 83.12 92 ASN A C 1
ATOM 736 O O . ASN A 1 92 ? -14.267 11.836 12.676 1.00 83.12 92 ASN A O 1
ATOM 740 N N . ASP A 1 93 ? -13.717 10.955 14.673 1.00 86.12 93 ASP A N 1
ATOM 741 C CA . ASP A 1 93 ? -12.518 10.262 14.218 1.00 86.12 93 ASP A CA 1
ATOM 742 C C . ASP A 1 93 ? -12.749 8.754 14.279 1.00 86.12 93 ASP A C 1
ATOM 744 O O . ASP A 1 93 ? -13.451 8.251 15.160 1.00 86.12 93 ASP A O 1
ATOM 748 N N . TYR A 1 94 ? -12.151 8.030 13.343 1.00 86.19 94 TYR A N 1
ATOM 749 C CA . TYR A 1 94 ? -12.242 6.582 13.251 1.00 86.19 94 TYR A CA 1
ATOM 750 C C . TYR A 1 94 ? -10.881 5.983 12.918 1.00 86.19 94 TYR A C 1
ATOM 752 O O . TYR A 1 94 ? -10.055 6.604 12.246 1.00 86.19 94 TYR A O 1
ATOM 760 N N . MET A 1 95 ? -10.677 4.744 13.343 1.00 89.31 95 MET A N 1
ATOM 761 C CA . MET A 1 95 ? -9.565 3.908 12.906 1.00 89.31 95 MET A CA 1
ATOM 762 C C . MET A 1 95 ? -10.128 2.661 12.233 1.00 89.31 95 MET A C 1
ATOM 764 O O . MET A 1 95 ? -10.986 1.982 12.799 1.00 89.31 95 MET A O 1
ATOM 768 N N . TYR A 1 96 ? -9.647 2.366 11.028 1.00 86.50 96 TYR A N 1
ATOM 769 C CA . TYR A 1 96 ? -9.986 1.170 10.263 1.00 86.50 96 TYR A CA 1
ATOM 770 C C . TYR A 1 96 ? -8.742 0.309 10.089 1.00 86.50 96 TYR A C 1
ATOM 772 O O . TYR A 1 96 ? -7.744 0.764 9.541 1.00 86.50 96 TYR A O 1
ATOM 780 N N . GLU A 1 97 ? -8.817 -0.937 10.528 1.00 87.50 97 GLU A N 1
ATOM 781 C CA . GLU A 1 97 ? -7.782 -1.946 10.343 1.00 87.50 97 GLU A CA 1
ATOM 782 C C . GLU A 1 97 ? -8.160 -2.828 9.154 1.00 87.50 97 GLU A C 1
ATOM 784 O O . GLU A 1 97 ? -9.249 -3.414 9.123 1.00 87.50 97 GLU A O 1
ATOM 789 N N . PHE A 1 98 ? -7.267 -2.927 8.173 1.00 85.12 98 PHE A N 1
ATOM 790 C CA . PHE A 1 98 ? -7.450 -3.751 6.984 1.00 85.12 98 PHE A CA 1
ATOM 791 C C . PHE A 1 98 ? -6.582 -4.996 7.026 1.00 85.12 98 PHE A C 1
ATOM 793 O O . PHE A 1 98 ? -5.493 -5.008 7.596 1.00 85.12 98 PHE A O 1
ATOM 800 N N . LYS A 1 99 ? -7.027 -6.041 6.330 1.00 85.25 99 LYS A N 1
ATOM 801 C CA . LYS A 1 99 ? -6.159 -7.175 6.028 1.00 85.25 99 LYS A CA 1
ATOM 802 C C . LYS A 1 99 ? -5.011 -6.704 5.134 1.00 85.25 99 LYS A C 1
ATOM 804 O O . LYS A 1 99 ? -5.228 -5.918 4.207 1.00 85.25 99 LYS A O 1
ATOM 809 N N . SER A 1 100 ? -3.796 -7.169 5.430 1.00 78.50 100 SER A N 1
ATOM 810 C CA . SER A 1 100 ? -2.606 -6.873 4.626 1.00 78.50 100 SER A CA 1
ATOM 811 C C . SER A 1 100 ? -2.883 -7.150 3.150 1.00 78.50 100 SER A C 1
ATOM 813 O O . SER A 1 100 ? -3.513 -8.157 2.819 1.00 78.50 100 SER A O 1
ATOM 815 N N . ASP A 1 101 ? -2.486 -6.209 2.295 1.00 79.88 101 ASP A N 1
ATOM 816 C CA . ASP A 1 101 ? -2.653 -6.259 0.835 1.00 79.88 101 ASP A CA 1
ATOM 817 C C . ASP A 1 101 ? -4.103 -6.418 0.342 1.00 79.88 101 ASP A C 1
ATOM 819 O O . ASP A 1 101 ? -4.362 -6.881 -0.765 1.00 79.88 101 ASP A O 1
ATOM 823 N N . SER A 1 102 ? -5.080 -6.037 1.171 1.00 81.88 102 SER A N 1
ATOM 824 C CA . SER A 1 102 ? -6.502 -6.127 0.848 1.00 81.88 102 SER A CA 1
ATOM 825 C C . SER A 1 102 ? -7.280 -4.886 1.293 1.00 81.88 102 SER A C 1
ATOM 827 O O . SER A 1 102 ? -6.900 -4.175 2.228 1.00 81.88 102 SER A O 1
ATOM 829 N N . SER A 1 103 ? -8.399 -4.641 0.614 1.00 84.94 103 SER A N 1
ATOM 830 C CA . SER A 1 103 ? -9.421 -3.654 0.968 1.00 84.94 103 SER A CA 1
ATOM 831 C C . SER A 1 103 ? -10.469 -4.199 1.954 1.00 84.94 103 SER A C 1
ATOM 833 O O . SER A 1 103 ? -11.406 -3.494 2.328 1.00 84.94 103 SER A O 1
ATOM 835 N N . ALA A 1 104 ? -10.301 -5.432 2.445 1.00 82.31 104 ALA A N 1
ATOM 836 C CA . ALA A 1 104 ? -11.163 -6.015 3.469 1.00 82.31 104 ALA A CA 1
ATOM 837 C C . ALA A 1 104 ? -10.867 -5.443 4.868 1.00 82.31 104 ALA A C 1
ATOM 839 O O . ALA A 1 104 ? -9.741 -5.537 5.362 1.00 82.31 104 ALA A O 1
ATOM 840 N N . ILE A 1 105 ? -11.897 -4.901 5.525 1.00 85.81 105 ILE A N 1
ATOM 841 C CA . ILE A 1 105 ? -11.822 -4.394 6.903 1.00 85.81 105 ILE A CA 1
ATOM 842 C C . ILE A 1 105 ? -11.838 -5.576 7.882 1.00 85.81 105 ILE A C 1
ATOM 844 O O . ILE A 1 105 ? -12.784 -6.362 7.886 1.00 85.81 105 ILE A O 1
ATOM 848 N N . ILE A 1 106 ? -10.827 -5.661 8.744 1.00 87.00 106 ILE A N 1
ATOM 849 C CA . ILE A 1 106 ? -10.765 -6.595 9.877 1.00 87.00 106 ILE A CA 1
ATOM 850 C C . ILE A 1 106 ? -11.530 -6.013 11.064 1.00 87.00 106 ILE A C 1
ATOM 852 O O . ILE A 1 106 ? -12.381 -6.677 11.657 1.00 87.00 106 ILE A O 1
ATOM 856 N N . LYS A 1 107 ? -11.241 -4.756 11.403 1.00 83.81 107 LYS A N 1
ATOM 857 C CA . LYS A 1 107 ? -11.805 -4.069 12.564 1.00 83.81 107 LYS A CA 1
ATOM 858 C C . LYS A 1 107 ? -11.976 -2.589 12.254 1.00 83.81 107 LYS A C 1
ATOM 860 O O . LYS A 1 107 ? -11.252 -2.022 11.444 1.00 83.81 107 LYS A O 1
ATOM 865 N N . TRP A 1 108 ? -12.944 -1.952 12.898 1.00 85.56 108 TRP A N 1
ATOM 866 C CA . TRP A 1 108 ? -13.029 -0.499 12.914 1.00 85.56 108 TRP A CA 1
ATOM 867 C C . TRP A 1 108 ? -13.524 -0.017 14.274 1.00 85.56 108 TRP A C 1
ATOM 869 O O . TRP A 1 108 ? -14.293 -0.714 14.939 1.00 85.56 108 TRP A O 1
ATOM 879 N N . GLU A 1 109 ? -13.081 1.164 14.686 1.00 83.94 109 GLU A N 1
ATOM 880 C CA . GLU A 1 109 ? -13.472 1.780 15.951 1.00 83.94 109 GLU A CA 1
ATOM 881 C C . GLU A 1 109 ? -13.624 3.293 15.813 1.00 83.94 109 GLU A C 1
ATOM 883 O O . GLU A 1 109 ? -12.918 3.944 15.041 1.00 83.94 109 GLU A O 1
ATOM 888 N N . LYS A 1 110 ? -14.586 3.844 16.557 1.00 85.44 110 LYS A N 1
ATOM 889 C CA . LYS A 1 110 ? -14.786 5.285 16.688 1.00 85.44 110 LYS A CA 1
ATOM 890 C C . LYS A 1 110 ? -13.901 5.797 17.822 1.00 85.44 110 LYS A C 1
ATOM 892 O O . LYS A 1 110 ? -13.957 5.276 18.933 1.00 85.44 110 LYS A O 1
ATOM 897 N N . ILE A 1 111 ? -13.121 6.829 17.540 1.00 83.38 111 ILE A N 1
ATOM 898 C CA . ILE A 1 111 ? -12.250 7.492 18.503 1.00 83.38 111 ILE A CA 1
ATOM 899 C C . ILE A 1 111 ? -13.047 8.654 19.109 1.00 83.38 111 ILE A C 1
ATOM 901 O O . ILE A 1 111 ? -13.355 9.643 18.439 1.00 83.38 111 ILE A O 1
ATOM 905 N N . ASP A 1 112 ? -13.436 8.528 20.378 1.00 72.00 112 ASP A N 1
ATOM 906 C CA . ASP A 1 112 ? -14.198 9.567 21.069 1.00 72.00 112 ASP A CA 1
ATOM 907 C C . ASP A 1 112 ? -13.298 10.755 21.440 1.00 72.00 112 ASP A C 1
ATOM 909 O O . ASP A 1 112 ? -12.507 10.691 22.380 1.00 72.00 112 ASP A O 1
ATOM 913 N N . ARG A 1 113 ? -13.506 11.903 20.782 1.00 57.19 113 ARG A N 1
ATOM 914 C CA . ARG A 1 113 ? -12.867 13.195 21.118 1.00 57.19 113 ARG A CA 1
ATOM 915 C C . ARG A 1 113 ? -13.279 13.776 22.491 1.00 57.19 1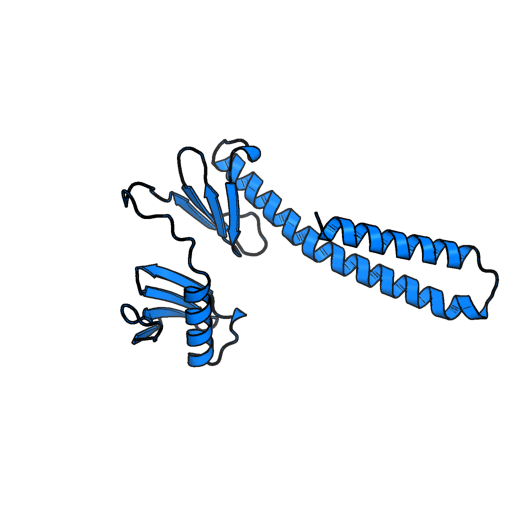13 ARG A C 1
ATOM 917 O O . ARG A 1 113 ? -13.001 14.936 22.776 1.00 57.19 113 ARG A O 1
ATOM 924 N N . LYS A 1 114 ? -13.990 13.026 23.347 1.00 45.44 114 LYS A N 1
ATOM 925 C CA . LYS A 1 114 ? -14.571 13.514 24.619 1.00 45.44 114 LYS A CA 1
ATOM 926 C C . LYS A 1 114 ? -13.697 13.317 25.863 1.00 45.44 114 LYS A C 1
ATOM 928 O O . LYS A 1 114 ? -14.180 13.511 26.978 1.00 45.44 114 LYS A O 1
ATOM 933 N N . LYS A 1 115 ? -12.410 13.013 25.705 1.00 41.00 115 LYS A N 1
ATOM 934 C CA . LYS A 1 115 ? -11.421 13.247 26.762 1.00 41.00 115 LYS A CA 1
ATOM 935 C C . LYS A 1 115 ? -10.426 14.304 26.306 1.00 41.00 115 LYS A C 1
ATOM 937 O O . LYS A 1 115 ? -9.916 14.227 25.200 1.00 41.00 115 LYS A O 1
ATOM 942 N N . GLU A 1 116 ? -10.182 15.232 27.227 1.00 36.34 116 GLU A N 1
ATOM 943 C CA . GLU A 1 116 ? -9.206 16.325 27.192 1.00 36.34 116 GLU A CA 1
ATOM 944 C C . GLU A 1 116 ? -9.664 17.617 26.511 1.00 36.34 116 GLU A C 1
ATOM 946 O O . GLU A 1 116 ? -9.432 17.900 25.339 1.00 36.34 116 GLU A O 1
ATOM 951 N N . GLY A 1 117 ? -10.257 18.481 27.342 1.00 35.78 117 GLY A N 1
ATOM 952 C CA . GLY A 1 117 ? -10.099 19.910 27.145 1.00 35.78 117 GLY A CA 1
ATOM 953 C C . GLY A 1 117 ? -8.612 20.262 27.139 1.00 35.78 117 GLY A C 1
ATOM 954 O O . GLY A 1 117 ? -7.858 19.802 27.989 1.00 35.78 117 GLY A O 1
ATOM 955 N N . SER A 1 118 ? -8.220 21.087 26.170 1.00 36.53 118 SER A N 1
ATOM 956 C CA . SER A 1 118 ? -6.944 21.799 26.131 1.00 36.53 118 SER A CA 1
ATOM 957 C C . SER A 1 118 ? -5.710 20.961 26.492 1.00 36.53 118 SER A C 1
ATOM 959 O O . SER A 1 118 ? -4.968 21.303 27.408 1.00 36.53 118 SER A O 1
ATOM 961 N N . ASN A 1 119 ? -5.409 19.949 25.689 1.00 37.00 119 ASN A N 1
ATOM 962 C CA . ASN A 1 119 ? -4.019 19.676 25.362 1.00 37.00 119 ASN A CA 1
ATOM 963 C C . ASN A 1 119 ? -3.891 19.708 23.850 1.00 37.00 119 ASN A C 1
ATOM 965 O O . ASN A 1 119 ? -4.690 19.116 23.126 1.00 37.00 119 ASN A O 1
ATOM 969 N N . LYS A 1 120 ? -2.903 20.472 23.376 1.00 37.50 120 LYS A N 1
ATOM 970 C CA . LYS A 1 120 ? -2.409 20.380 22.007 1.00 37.50 120 LYS A CA 1
ATOM 971 C C . LYS A 1 120 ? -2.356 18.900 21.653 1.00 37.50 120 LYS A C 1
ATOM 973 O O . LYS A 1 120 ? -1.731 18.136 22.386 1.00 37.50 120 LYS A O 1
ATOM 978 N N . VAL A 1 121 ? -3.013 18.523 20.559 1.00 36.47 121 VAL A N 1
ATOM 979 C CA . VAL A 1 121 ? -2.750 17.263 19.871 1.00 36.47 121 VAL A CA 1
ATOM 980 C C . VAL A 1 121 ? -1.257 17.279 19.577 1.00 36.47 121 VAL A C 1
ATOM 982 O O . VAL A 1 121 ? -0.806 17.879 18.604 1.00 36.47 121 VAL A O 1
ATOM 985 N N . ASN A 1 122 ? -0.472 16.717 20.490 1.00 37.41 122 ASN A N 1
ATOM 986 C CA . ASN A 1 122 ? 0.872 16.318 20.175 1.00 37.41 122 ASN A CA 1
ATOM 987 C C . ASN A 1 122 ? 0.665 15.223 19.145 1.00 37.41 122 ASN A C 1
ATOM 989 O O . ASN A 1 122 ? 0.066 14.186 19.440 1.00 37.41 122 ASN A O 1
ATOM 993 N N . GLU A 1 123 ? 1.107 15.500 17.922 1.00 37.03 123 GLU A N 1
ATOM 994 C CA . GLU A 1 123 ? 1.436 14.463 16.958 1.00 37.03 123 GLU A CA 1
ATOM 995 C C . GLU A 1 123 ? 2.031 13.265 17.710 1.00 37.03 123 GLU A C 1
ATOM 997 O O . GLU A 1 123 ? 2.823 13.474 18.643 1.00 37.03 123 GLU A O 1
ATOM 1002 N N . PRO A 1 124 ? 1.670 12.017 17.360 1.00 42.16 124 PRO A N 1
ATOM 1003 C CA . PRO A 1 124 ? 2.392 10.876 17.887 1.00 42.16 124 PRO A CA 1
ATOM 1004 C C . PRO A 1 124 ? 3.862 11.118 17.559 1.00 42.16 124 PRO A C 1
ATOM 1006 O O . PRO A 1 124 ? 4.263 11.160 16.398 1.00 42.16 124 PRO A O 1
ATOM 1009 N N . SER A 1 125 ? 4.650 11.393 18.596 1.00 44.66 125 SER A N 1
ATOM 1010 C CA . SER A 1 125 ? 6.088 11.558 18.491 1.00 44.66 125 SER A CA 1
ATOM 1011 C C . SER A 1 125 ? 6.628 10.230 17.967 1.00 44.66 125 SER A C 1
ATOM 1013 O O . SER A 1 125 ? 6.869 9.313 18.755 1.00 44.66 125 SER A O 1
ATOM 1015 N N . MET A 1 126 ? 6.799 10.126 16.641 1.00 50.69 126 MET A N 1
ATOM 1016 C CA . MET A 1 126 ? 7.388 8.976 15.934 1.00 50.69 126 MET A CA 1
ATOM 1017 C C . MET A 1 126 ? 8.654 8.472 16.640 1.00 50.69 126 MET A C 1
ATOM 1019 O O . MET A 1 126 ? 8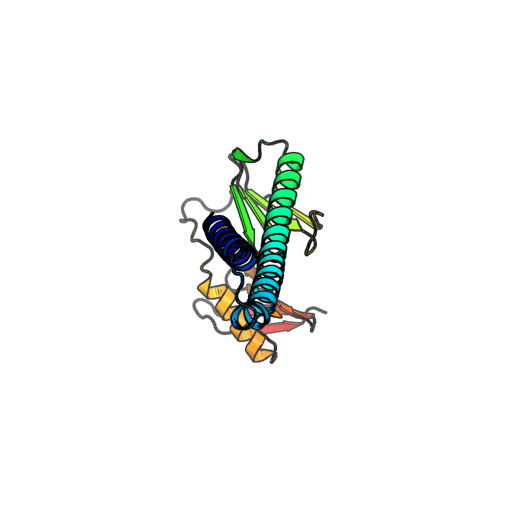.924 7.276 16.671 1.00 50.69 126 MET A O 1
ATOM 1023 N N . LYS A 1 127 ? 9.374 9.377 17.316 1.00 56.62 127 LYS A N 1
ATOM 1024 C CA . LYS A 1 127 ? 10.587 9.083 18.081 1.00 56.62 127 LYS A CA 1
ATOM 1025 C C . LYS A 1 127 ? 10.419 8.058 19.206 1.00 56.62 127 LYS A C 1
ATOM 1027 O O . LYS A 1 127 ? 11.401 7.401 19.533 1.00 56.62 127 LYS A O 1
ATOM 1032 N N . ASN A 1 128 ? 9.245 7.918 19.827 1.00 61.06 128 ASN A N 1
ATOM 1033 C CA . ASN A 1 128 ? 9.102 7.021 20.983 1.00 61.06 128 ASN A CA 1
ATOM 1034 C C . ASN A 1 128 ? 8.777 5.585 20.562 1.00 61.06 128 ASN A C 1
ATOM 1036 O O . ASN A 1 128 ? 9.387 4.654 21.078 1.00 61.06 128 ASN A O 1
ATOM 1040 N N . GLU A 1 129 ? 7.879 5.394 19.596 1.00 65.88 129 GLU A N 1
ATOM 1041 C CA . GLU A 1 129 ? 7.503 4.057 19.116 1.00 65.88 129 GLU A CA 1
ATOM 1042 C C . GLU A 1 129 ? 8.619 3.399 18.307 1.00 65.88 129 GLU A C 1
ATOM 1044 O O . GLU A 1 129 ? 8.878 2.210 18.475 1.00 65.88 129 GLU A O 1
ATOM 1049 N N . GLU A 1 130 ? 9.335 4.171 17.488 1.00 68.69 130 GLU A N 1
ATOM 1050 C CA . GLU A 1 130 ? 10.490 3.678 16.737 1.00 68.69 130 GLU A CA 1
ATOM 1051 C C . GLU A 1 130 ? 11.627 3.247 17.675 1.00 68.69 130 GLU A C 1
ATOM 1053 O O . GLU A 1 130 ? 12.253 2.205 17.476 1.00 68.69 130 GLU A O 1
ATOM 1058 N N . LYS A 1 131 ? 11.826 3.984 18.773 1.00 71.81 131 LYS A N 1
ATOM 1059 C CA . LYS A 1 131 ? 12.826 3.647 19.788 1.00 71.81 131 LYS A CA 1
ATOM 1060 C C . LYS A 1 131 ? 12.423 2.432 20.627 1.00 71.81 131 LYS A C 1
ATOM 1062 O O . LYS A 1 131 ? 13.272 1.598 20.931 1.00 71.81 131 LYS A O 1
ATOM 1067 N N . VAL A 1 132 ? 11.139 2.282 20.968 1.00 69.56 132 VAL A N 1
ATOM 1068 C CA . VAL A 1 132 ? 10.620 1.061 21.617 1.00 69.56 132 VAL A CA 1
ATOM 1069 C C . VAL A 1 132 ? 10.742 -0.138 20.675 1.00 69.56 132 VAL A C 1
ATOM 1071 O O . VAL A 1 132 ? 11.173 -1.203 21.110 1.00 69.56 132 VAL A O 1
ATOM 1074 N N . ARG A 1 133 ? 10.465 0.040 19.380 1.00 74.00 133 ARG A N 1
ATOM 1075 C CA . ARG A 1 133 ? 10.643 -0.993 18.351 1.00 74.00 133 ARG A CA 1
ATOM 1076 C C . ARG A 1 133 ? 12.091 -1.449 18.253 1.00 74.00 133 ARG A C 1
ATOM 1078 O O . ARG A 1 133 ? 12.349 -2.646 18.302 1.00 74.00 133 ARG A O 1
ATOM 1085 N N . GLU A 1 134 ? 13.030 -0.510 18.190 1.00 76.19 134 GLU A N 1
ATOM 1086 C CA . GLU A 1 134 ? 14.464 -0.805 18.190 1.00 76.19 134 GLU A CA 1
ATOM 1087 C C . GLU A 1 134 ? 14.903 -1.549 19.457 1.00 76.19 134 GLU A C 1
ATOM 1089 O O . GLU A 1 134 ? 15.643 -2.527 19.370 1.00 76.19 134 GLU A O 1
ATOM 1094 N N . MET A 1 135 ? 14.416 -1.153 20.634 1.00 73.44 135 MET A N 1
ATOM 1095 C CA . MET A 1 135 ? 14.769 -1.841 21.877 1.00 73.44 135 MET A CA 1
ATOM 1096 C C . MET A 1 135 ? 14.183 -3.250 21.975 1.00 73.44 135 MET A C 1
ATOM 1098 O O . MET A 1 135 ? 14.866 -4.154 22.455 1.00 73.44 135 MET A O 1
ATOM 1102 N N . VAL A 1 136 ? 12.946 -3.461 21.522 1.00 73.88 136 VAL A N 1
ATOM 1103 C CA . VAL A 1 136 ? 12.326 -4.792 21.510 1.00 73.88 136 VAL A CA 1
ATOM 1104 C C . VAL A 1 136 ? 13.013 -5.699 20.490 1.00 73.88 136 VAL A C 1
ATOM 1106 O O . VAL A 1 136 ? 13.333 -6.839 20.823 1.00 73.88 136 VAL A O 1
ATOM 1109 N N . ALA A 1 137 ? 13.312 -5.184 19.296 1.00 76.44 137 ALA A N 1
ATOM 1110 C CA . ALA A 1 137 ? 14.071 -5.891 18.267 1.00 76.44 137 ALA A CA 1
ATOM 1111 C C . ALA A 1 137 ? 15.450 -6.324 18.789 1.00 76.44 137 ALA A C 1
ATOM 1113 O O . ALA A 1 137 ? 15.788 -7.504 18.726 1.00 76.44 137 ALA A O 1
ATOM 1114 N N . ASN A 1 138 ? 16.192 -5.414 19.433 1.00 78.06 138 ASN A N 1
ATOM 1115 C CA . ASN A 1 138 ? 17.491 -5.724 20.036 1.00 78.06 138 ASN A CA 1
ATOM 1116 C C . ASN A 1 138 ? 17.391 -6.763 21.165 1.00 78.06 138 ASN A C 1
ATOM 1118 O O . ASN A 1 138 ? 18.238 -7.646 21.267 1.00 78.06 138 ASN A O 1
ATOM 1122 N N . LYS A 1 139 ? 16.360 -6.689 22.018 1.00 74.38 139 LYS A N 1
ATOM 1123 C CA . LYS A 1 139 ? 16.196 -7.606 23.160 1.00 74.38 139 LYS A CA 1
ATOM 1124 C C . LYS A 1 139 ? 15.760 -9.011 22.739 1.00 74.38 139 LYS A C 1
ATOM 1126 O O . LYS A 1 139 ? 16.080 -9.974 23.430 1.00 74.38 139 LYS A O 1
ATOM 1131 N N . LEU A 1 140 ? 15.033 -9.121 21.629 1.00 70.88 140 LEU A N 1
ATOM 1132 C CA . LEU A 1 140 ? 14.579 -10.391 21.056 1.00 70.88 140 LEU A CA 1
ATOM 1133 C C . LEU A 1 140 ? 15.496 -10.911 19.939 1.00 70.88 140 LEU A C 1
ATOM 1135 O O . LEU A 1 140 ? 15.258 -12.005 19.438 1.00 70.88 140 LEU A O 1
ATOM 1139 N N . ASN A 1 141 ? 16.551 -10.166 19.591 1.00 75.56 141 ASN A N 1
ATOM 1140 C CA . ASN A 1 141 ? 17.462 -10.455 18.482 1.00 75.56 141 ASN A CA 1
ATOM 1141 C C . ASN A 1 141 ? 16.726 -10.639 17.137 1.00 75.56 141 ASN A C 1
ATOM 1143 O O . ASN A 1 141 ? 17.013 -11.564 16.378 1.00 75.56 141 ASN A O 1
ATOM 1147 N N . LEU A 1 142 ? 15.746 -9.769 16.882 1.00 73.75 142 LEU A N 1
ATOM 1148 C CA . LEU A 1 142 ? 14.892 -9.751 15.691 1.00 73.75 142 LEU A CA 1
ATOM 1149 C C . LEU A 1 142 ? 15.187 -8.518 14.835 1.00 73.75 142 LEU A C 1
ATOM 1151 O O . LEU A 1 142 ? 15.737 -7.528 15.326 1.00 73.75 142 LEU A O 1
ATOM 1155 N N . GLN A 1 143 ? 14.799 -8.549 13.560 1.00 73.12 143 GLN A N 1
ATOM 1156 C CA . GLN A 1 143 ? 14.896 -7.354 12.720 1.00 73.12 143 GLN A CA 1
ATOM 1157 C C . GLN A 1 143 ? 13.829 -6.330 13.126 1.00 73.12 143 GLN A C 1
ATOM 1159 O O . GLN A 1 143 ? 12.727 -6.690 13.534 1.00 73.12 143 GLN A O 1
ATOM 1164 N N . LYS A 1 144 ? 14.137 -5.030 13.007 1.00 64.69 144 LYS A N 1
ATOM 1165 C CA . LYS A 1 144 ? 13.201 -3.948 13.381 1.00 64.69 144 LYS A CA 1
ATOM 1166 C C . LYS A 1 144 ? 11.864 -4.054 12.644 1.00 64.69 144 LYS A C 1
ATOM 1168 O O . LYS A 1 144 ? 10.831 -3.720 13.215 1.00 64.69 144 LYS A O 1
ATOM 1173 N N . ASP A 1 145 ? 11.896 -4.550 11.414 1.00 68.56 145 ASP A N 1
ATOM 1174 C CA . ASP A 1 145 ? 10.728 -4.685 10.541 1.00 68.56 145 ASP A CA 1
ATOM 1175 C C . ASP A 1 145 ? 9.820 -5.859 10.945 1.00 68.56 145 ASP A C 1
ATOM 1177 O O . ASP A 1 145 ? 8.653 -5.906 10.567 1.00 68.56 145 ASP A O 1
ATOM 1181 N N . GLU A 1 146 ? 10.327 -6.774 11.775 1.00 61.41 146 GLU A N 1
ATOM 1182 C CA . GLU A 1 146 ? 9.586 -7.915 12.325 1.00 61.41 146 GLU A CA 1
ATOM 1183 C C . GLU A 1 146 ? 8.865 -7.576 13.636 1.00 61.41 146 GLU A C 1
ATOM 1185 O O . GLU A 1 146 ? 8.164 -8.420 14.199 1.00 61.41 146 GLU A O 1
ATOM 1190 N N . VAL A 1 147 ? 9.050 -6.354 14.146 1.00 62.75 147 VAL A N 1
ATOM 1191 C CA . VAL A 1 147 ? 8.490 -5.896 15.416 1.00 62.75 147 VAL A CA 1
ATOM 1192 C C . VAL A 1 147 ? 7.481 -4.786 15.155 1.00 62.75 147 VAL A C 1
ATOM 1194 O O . VAL A 1 147 ? 7.823 -3.663 14.784 1.00 62.75 147 VAL A O 1
ATOM 1197 N N . VAL A 1 148 ? 6.214 -5.080 15.414 1.00 69.88 148 VAL A N 1
ATOM 1198 C CA . VAL A 1 148 ? 5.135 -4.093 15.360 1.00 69.88 148 VAL A CA 1
ATOM 1199 C C . VAL A 1 148 ? 4.878 -3.601 16.773 1.00 69.88 148 VAL A C 1
ATOM 1201 O O . VAL A 1 148 ? 4.516 -4.390 17.636 1.00 69.88 148 VA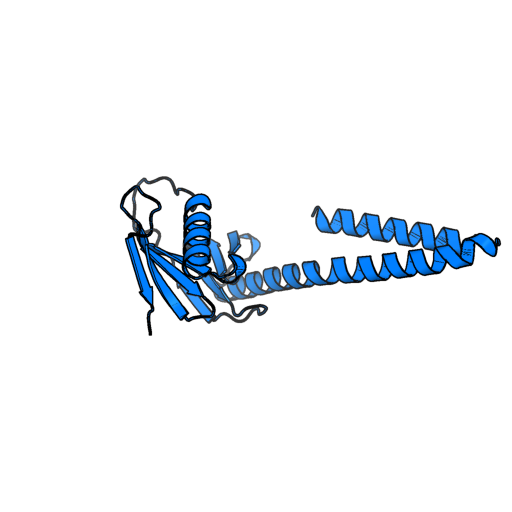L A O 1
ATOM 1204 N N . VAL A 1 149 ? 5.073 -2.308 17.024 1.00 71.75 149 VAL A N 1
ATOM 1205 C CA . VAL A 1 149 ? 4.809 -1.699 18.334 1.00 71.75 149 VAL A CA 1
ATOM 1206 C C . VAL A 1 149 ? 3.553 -0.848 18.248 1.00 71.75 149 VAL A C 1
ATOM 1208 O O . VAL A 1 149 ? 3.437 -0.005 17.364 1.00 71.75 149 VAL A O 1
ATOM 1211 N N . THR A 1 150 ? 2.638 -1.051 19.185 1.00 71.06 150 THR A N 1
ATOM 1212 C CA . THR A 1 150 ? 1.408 -0.280 19.345 1.00 71.06 150 THR A CA 1
ATOM 1213 C C . THR A 1 150 ? 1.396 0.317 20.744 1.00 71.06 150 THR A C 1
ATOM 1215 O O . THR A 1 150 ? 1.654 -0.387 21.719 1.00 71.06 150 THR A O 1
ATOM 1218 N N . LYS A 1 151 ? 1.128 1.615 20.875 1.00 70.56 15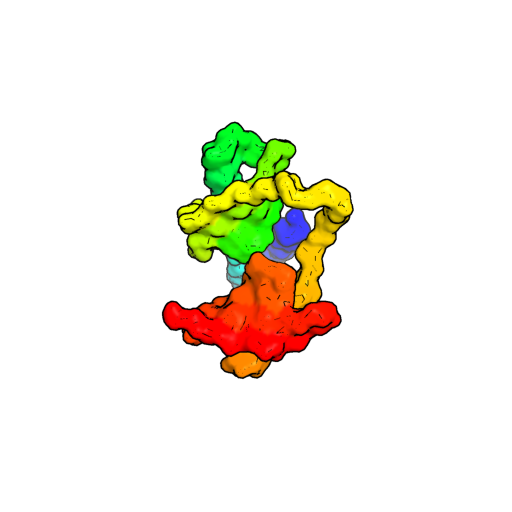1 LYS A N 1
ATOM 1219 C CA . LYS A 1 151 ? 1.011 2.258 22.186 1.00 70.56 151 LYS A CA 1
ATOM 1220 C C . LYS A 1 151 ? -0.384 2.013 22.764 1.00 70.56 151 LYS A C 1
ATOM 1222 O O . LYS A 1 151 ? -1.368 2.476 22.199 1.00 70.56 151 LYS A O 1
ATOM 1227 N N . ASP A 1 152 ? -0.460 1.328 23.903 1.00 62.84 152 ASP A N 1
ATOM 1228 C CA . ASP A 1 152 ? -1.729 1.042 24.584 1.00 62.84 152 ASP A CA 1
ATOM 1229 C C . ASP A 1 152 ? -2.107 2.144 25.581 1.00 62.84 152 ASP A C 1
ATOM 1231 O O . ASP A 1 152 ? -3.262 2.564 25.657 1.00 62.84 152 ASP A O 1
ATOM 1235 N N . LYS A 1 153 ? -1.141 2.611 26.383 1.00 68.75 153 LYS A N 1
ATOM 1236 C CA . LYS A 1 153 ? -1.324 3.664 27.398 1.00 68.75 153 LYS A CA 1
ATOM 1237 C C . LYS A 1 153 ? -0.071 4.529 27.509 1.00 68.75 153 LYS A C 1
ATOM 1239 O O . LYS A 1 153 ? 0.941 4.288 26.849 1.00 68.75 153 LYS A O 1
ATOM 1244 N N . GLU A 1 154 ? -0.129 5.558 28.347 1.00 62.75 154 GLU A N 1
ATOM 1245 C CA . GLU A 1 154 ? 1.074 6.266 28.778 1.00 62.75 154 GLU A CA 1
ATOM 1246 C C . GLU A 1 154 ? 2.051 5.244 29.386 1.00 62.75 154 GLU A C 1
ATOM 1248 O O . GLU A 1 154 ? 1.699 4.522 30.315 1.00 62.75 154 GLU A O 1
ATOM 1253 N N . ASN A 1 155 ? 3.235 5.119 28.779 1.00 63.22 155 ASN A N 1
ATOM 1254 C CA . ASN A 1 155 ? 4.295 4.177 29.159 1.00 63.22 155 ASN A CA 1
ATOM 1255 C C . ASN A 1 155 ? 3.987 2.672 29.005 1.00 63.22 155 ASN A C 1
ATOM 1257 O O . ASN A 1 155 ? 4.741 1.844 29.513 1.00 63.22 155 ASN A O 1
ATOM 1261 N N . LEU A 1 156 ? 2.933 2.294 28.274 1.00 67.69 156 LEU A N 1
ATOM 1262 C CA . LEU A 1 156 ? 2.629 0.892 27.969 1.00 67.69 156 LEU A CA 1
ATOM 1263 C C . LEU A 1 156 ? 2.512 0.683 26.460 1.00 67.69 156 LEU A C 1
ATOM 1265 O O . LEU A 1 156 ? 1.702 1.333 25.796 1.00 67.69 156 LEU A O 1
ATOM 1269 N N . TYR A 1 157 ? 3.291 -0.256 25.940 1.00 73.94 157 TYR A N 1
ATOM 1270 C CA . TYR A 1 157 ? 3.340 -0.606 24.530 1.00 73.94 157 TYR A CA 1
ATOM 1271 C C . TYR A 1 157 ? 3.115 -2.105 24.358 1.00 73.94 157 TYR A C 1
ATOM 1273 O O . TYR A 1 157 ? 3.680 -2.911 25.086 1.00 73.94 157 TYR A O 1
ATOM 1281 N N . THR A 1 158 ? 2.346 -2.502 23.361 1.00 69.69 158 THR A N 1
ATOM 1282 C CA . THR A 1 158 ? 2.298 -3.882 22.890 1.00 69.69 158 THR A CA 1
ATOM 1283 C C . THR A 1 158 ? 3.272 -4.023 21.728 1.00 69.69 158 THR A C 1
ATOM 1285 O O . THR A 1 158 ? 3.166 -3.300 20.746 1.00 69.69 158 THR A O 1
ATOM 1288 N N . ALA A 1 159 ? 4.206 -4.964 21.813 1.00 74.25 159 ALA A N 1
ATOM 1289 C CA . ALA A 1 159 ? 5.068 -5.359 20.712 1.00 74.25 159 ALA A CA 1
ATOM 1290 C C . ALA A 1 159 ? 4.659 -6.739 20.182 1.00 74.25 159 ALA A C 1
ATOM 1292 O O . ALA A 1 159 ? 4.677 -7.726 20.912 1.00 74.25 159 ALA A O 1
ATOM 1293 N N . ILE A 1 160 ? 4.286 -6.824 18.913 1.00 71.25 160 ILE A N 1
ATOM 1294 C CA . ILE A 1 160 ? 3.942 -8.067 18.226 1.00 71.25 160 ILE A CA 1
ATOM 1295 C C . ILE A 1 160 ? 5.137 -8.466 17.373 1.00 71.25 160 ILE A C 1
ATOM 1297 O O . ILE A 1 160 ? 5.619 -7.671 16.568 1.00 71.25 160 ILE A O 1
ATOM 1301 N N . THR A 1 161 ? 5.607 -9.694 17.556 1.00 73.75 161 THR A N 1
ATOM 1302 C CA . THR A 1 161 ? 6.685 -10.273 16.755 1.00 73.75 161 THR A CA 1
ATOM 1303 C C . THR A 1 161 ? 6.266 -11.622 16.188 1.00 73.75 161 THR A C 1
ATOM 1305 O O . THR A 1 161 ? 5.259 -12.203 16.601 1.00 73.75 161 THR A O 1
ATOM 1308 N N . SER A 1 162 ? 7.081 -12.171 15.287 1.00 66.94 162 SER A N 1
ATOM 1309 C CA . SER A 1 162 ? 6.950 -13.550 14.790 1.00 66.94 162 SER A CA 1
ATOM 1310 C C . SER A 1 162 ? 6.906 -14.605 15.908 1.00 66.94 162 SER A C 1
ATOM 1312 O O . SER A 1 162 ? 6.369 -15.693 15.719 1.00 66.94 162 SER A O 1
ATOM 1314 N N . SER A 1 163 ? 7.444 -14.280 17.088 1.00 63.72 163 SER A N 1
ATOM 1315 C CA . SER A 1 163 ? 7.532 -15.176 18.247 1.00 63.72 163 SER A CA 1
ATOM 1316 C C . SER A 1 163 ? 6.361 -15.038 19.229 1.00 63.72 163 SER A C 1
ATOM 1318 O O . SER A 1 163 ? 6.246 -15.837 20.169 1.00 63.72 163 SER A O 1
ATOM 1320 N N . GLY A 1 164 ? 5.490 -14.046 19.029 1.00 64.25 164 GLY A N 1
ATOM 1321 C CA . GLY A 1 164 ? 4.285 -13.818 19.819 1.00 64.25 164 GLY A CA 1
ATOM 1322 C C . GLY A 1 164 ? 4.069 -12.353 20.194 1.00 64.25 164 GLY A C 1
ATOM 1323 O O . GLY A 1 164 ? 4.779 -11.450 19.754 1.00 64.25 164 GLY A O 1
ATOM 1324 N N . LYS A 1 165 ? 3.054 -12.122 21.025 1.00 71.00 165 LYS A N 1
ATOM 1325 C CA . LYS A 1 165 ? 2.685 -10.793 21.514 1.00 71.00 165 LYS A CA 1
ATOM 1326 C C . LYS A 1 165 ? 3.372 -10.513 22.847 1.00 71.00 165 LYS A C 1
ATOM 1328 O O . LYS A 1 165 ? 3.344 -11.350 23.745 1.00 71.00 165 LYS A O 1
ATOM 1333 N N . TYR A 1 166 ? 3.952 -9.333 22.992 1.00 70.88 166 TYR A N 1
ATOM 1334 C CA . TYR A 1 166 ? 4.660 -8.884 24.183 1.00 70.88 166 TYR A CA 1
ATOM 1335 C C . TYR A 1 166 ? 4.050 -7.584 24.689 1.00 70.88 166 TYR A C 1
ATOM 1337 O O . TYR A 1 166 ? 3.788 -6.679 23.908 1.00 70.88 166 TYR A O 1
ATOM 1345 N N . VAL A 1 167 ? 3.848 -7.468 25.996 1.00 72.50 167 VAL A N 1
ATOM 1346 C CA . VAL A 1 167 ? 3.508 -6.193 26.639 1.00 72.50 167 VAL A CA 1
ATOM 1347 C C . VAL A 1 167 ? 4.785 -5.612 27.222 1.00 72.50 167 VAL A C 1
ATOM 1349 O O . VAL A 1 167 ? 5.481 -6.295 27.970 1.00 72.50 167 VAL A O 1
ATOM 1352 N N . VAL A 1 168 ? 5.095 -4.378 26.847 1.00 71.12 168 VAL A N 1
ATOM 1353 C CA . VAL A 1 168 ? 6.316 -3.632 27.142 1.00 71.12 168 VAL A CA 1
ATOM 1354 C C . VAL A 1 168 ? 5.939 -2.400 27.961 1.00 71.12 168 VAL A C 1
ATOM 1356 O O . VAL A 1 168 ? 5.312 -1.471 27.458 1.00 71.12 168 VAL A O 1
ATOM 1359 N N . GLU A 1 169 ? 6.326 -2.386 29.231 1.00 67.69 169 GLU A N 1
ATOM 1360 C CA . GLU A 1 169 ? 6.192 -1.215 30.101 1.00 67.69 169 GLU A CA 1
ATOM 1361 C C . GLU A 1 169 ? 7.495 -0.411 30.051 1.00 67.69 169 GLU A C 1
ATOM 1363 O O . GLU A 1 169 ? 8.580 -0.979 30.218 1.00 67.69 169 GLU A O 1
ATOM 1368 N N . THR A 1 170 ? 7.401 0.897 29.817 1.00 64.94 170 THR A N 1
ATOM 1369 C CA . THR A 1 170 ? 8.533 1.826 29.909 1.00 64.94 170 THR A CA 1
ATOM 1370 C C . THR A 1 170 ? 8.499 2.592 31.231 1.00 64.94 170 THR A C 1
ATOM 1372 O O . THR A 1 170 ? 7.447 2.727 31.850 1.00 64.94 170 THR A O 1
ATOM 1375 N N . GLU A 1 171 ? 9.638 3.085 31.707 1.00 59.41 171 GLU A N 1
ATOM 1376 C CA . GLU A 1 171 ? 9.670 3.935 32.906 1.00 59.41 171 GLU A CA 1
ATOM 1377 C C . GLU A 1 171 ? 8.985 5.297 32.673 1.00 59.41 171 GLU A C 1
ATOM 1379 O O . GLU A 1 171 ? 8.994 5.850 31.572 1.00 59.41 171 GLU A O 1
ATOM 1384 N N . GLU A 1 172 ? 8.399 5.876 33.727 1.00 46.03 172 GLU A N 1
ATOM 1385 C CA . GLU A 1 172 ? 7.888 7.249 33.669 1.00 46.03 172 GLU A CA 1
ATOM 1386 C C . GLU A 1 172 ? 9.038 8.215 33.347 1.00 46.03 172 GLU A C 1
ATOM 1388 O O . GLU A 1 172 ? 10.063 8.234 34.027 1.00 46.03 172 GLU A O 1
ATOM 1393 N N . ASN A 1 173 ? 8.876 9.011 32.285 1.00 43.53 173 ASN A N 1
ATOM 1394 C CA . ASN A 1 173 ? 9.877 9.956 31.765 1.00 43.53 173 ASN A CA 1
ATOM 1395 C C . ASN A 1 173 ? 11.200 9.330 31.275 1.00 43.53 173 ASN A C 1
ATOM 1397 O O . ASN A 1 173 ? 12.185 10.044 31.076 1.00 43.53 173 ASN A O 1
ATOM 1401 N N . SER A 1 174 ? 11.229 8.018 31.028 1.00 46.44 174 SER A N 1
ATOM 1402 C CA . SER A 1 174 ? 12.427 7.273 30.645 1.00 46.44 174 SER A CA 1
ATOM 1403 C C . SER A 1 174 ? 12.073 6.208 29.598 1.00 46.44 174 SER A C 1
ATOM 1405 O O . SER A 1 174 ? 11.162 5.405 29.761 1.00 46.44 174 SER A O 1
ATOM 1407 N N . ILE A 1 175 ? 12.783 6.202 28.463 1.00 53.62 175 ILE A N 1
ATOM 1408 C CA . ILE A 1 175 ? 12.544 5.243 27.367 1.00 53.62 175 ILE A CA 1
ATOM 1409 C C . ILE A 1 175 ? 13.353 3.961 27.626 1.00 53.62 175 ILE A C 1
ATOM 1411 O O . ILE A 1 175 ? 14.074 3.493 26.750 1.00 53.62 175 ILE A O 1
ATOM 1415 N N . SER A 1 176 ? 13.322 3.447 28.854 1.00 53.12 176 SER A N 1
ATOM 1416 C CA . SER A 1 176 ? 13.932 2.177 29.251 1.00 53.12 176 SER A CA 1
ATOM 1417 C C . SER A 1 176 ? 12.829 1.122 29.393 1.00 53.12 176 SER A C 1
ATOM 1419 O O . SER A 1 176 ? 11.730 1.422 29.858 1.00 53.12 176 SER A O 1
ATOM 1421 N N . ILE A 1 177 ? 13.081 -0.116 28.950 1.00 61.34 177 ILE A N 1
ATOM 1422 C CA . ILE A 1 177 ? 12.115 -1.214 29.124 1.00 61.34 177 ILE A CA 1
ATOM 1423 C C . ILE A 1 177 ? 12.178 -1.684 30.576 1.00 61.34 177 ILE A C 1
ATOM 1425 O O . ILE A 1 177 ? 13.134 -2.357 30.966 1.00 61.34 177 ILE A O 1
ATOM 1429 N N . LYS A 1 178 ? 11.128 -1.390 31.339 1.00 52.69 178 LYS A N 1
ATOM 1430 C CA . LYS A 1 178 ? 10.955 -1.818 32.727 1.00 52.69 178 LYS A CA 1
ATOM 1431 C C . LYS A 1 178 ? 10.523 -3.281 32.815 1.00 52.69 178 LYS A C 1
ATOM 1433 O O . LYS A 1 178 ? 11.077 -4.045 33.600 1.00 52.69 178 LYS A O 1
ATOM 1438 N N . ALA A 1 179 ? 9.577 -3.695 31.973 1.00 58.62 179 ALA A N 1
ATOM 1439 C CA . ALA A 1 179 ? 9.087 -5.071 31.930 1.00 58.62 179 ALA A CA 1
ATOM 1440 C C . ALA A 1 179 ? 8.667 -5.472 30.511 1.00 58.62 179 ALA A C 1
ATOM 1442 O O . ALA A 1 179 ? 8.158 -4.648 29.756 1.00 58.62 179 ALA A O 1
ATOM 1443 N N . MET A 1 180 ? 8.886 -6.742 30.155 1.00 63.62 180 MET A N 1
ATOM 1444 C CA . MET A 1 180 ? 8.410 -7.337 28.904 1.00 63.62 180 MET A CA 1
ATOM 1445 C C . MET A 1 180 ? 7.814 -8.714 29.195 1.00 63.62 180 MET A C 1
ATOM 1447 O O . MET A 1 180 ? 8.522 -9.592 29.685 1.00 63.62 180 MET A O 1
ATOM 1451 N N . VAL A 1 181 ? 6.530 -8.908 28.895 1.00 68.19 181 VAL A N 1
ATOM 1452 C CA . VAL A 1 181 ? 5.808 -10.158 29.191 1.00 68.19 181 VAL A CA 1
ATOM 1453 C C . VAL A 1 181 ? 5.185 -10.714 27.921 1.00 68.19 181 VAL A C 1
ATOM 1455 O O . VAL A 1 181 ? 4.446 -10.003 27.244 1.00 68.19 181 VAL A O 1
ATOM 1458 N N . LYS A 1 182 ? 5.458 -11.986 27.612 1.00 71.88 182 LYS A N 1
ATOM 1459 C CA . LYS A 1 182 ? 4.802 -12.697 26.510 1.00 71.88 182 LYS A CA 1
ATOM 1460 C C . LYS A 1 182 ? 3.349 -12.993 26.892 1.00 71.88 182 LYS A C 1
ATOM 1462 O O . LYS A 1 182 ? 3.108 -13.669 27.890 1.00 71.88 182 LYS A O 1
ATOM 1467 N N . GLN A 1 183 ? 2.399 -12.498 26.108 1.00 56.09 183 GLN A N 1
ATOM 1468 C CA . GLN A 1 183 ? 1.010 -12.940 26.173 1.00 56.09 183 GLN A CA 1
ATOM 1469 C C . GLN A 1 183 ? 0.899 -14.256 25.393 1.00 56.09 183 GLN A C 1
ATOM 1471 O O . GLN A 1 183 ? 1.281 -14.310 24.221 1.00 56.09 183 GLN A O 1
ATOM 1476 N N . GLY A 1 184 ? 0.488 -15.312 26.100 1.00 46.16 184 GLY A N 1
ATOM 1477 C CA . GLY A 1 184 ? 0.234 -16.645 25.546 1.00 46.16 184 GLY A CA 1
ATOM 1478 C C . GLY A 1 184 ? -1.052 -16.701 24.743 1.00 46.16 184 GLY A C 1
ATOM 1479 O O . GLY A 1 184 ? -1.991 -15.953 25.099 1.00 46.16 184 GLY A O 1
#

Organism: NCBI:txid1324966

pLDDT: mean 72.84, std 13.29, range [35.78, 90.62]

Secondary structure (DSSP, 8-state):
-HHHHHHHHHHHHHHHHHHHHHT---HHHHHHHHHHHHHHHHHHHHHHHHHHHHHHHHHHHHHHHHHHHTS-GGGSEEEEETTEEEEE-SS-EEEEEE-TTSS-EEEEEEE-TTS-SS-------HHHHHHHHHHHHHHHT--GGG-EEEEEETTEEEEEETTEEEEEEEETTEEEEEEEEEE-